Protein AF-A0A967M2V1-F1 (afdb_monomer_lite)

pLDDT: mean 82.81, std 16.68, range [42.69, 97.19]

Radius of gyration: 13.27 Å; chains: 1; bounding box: 27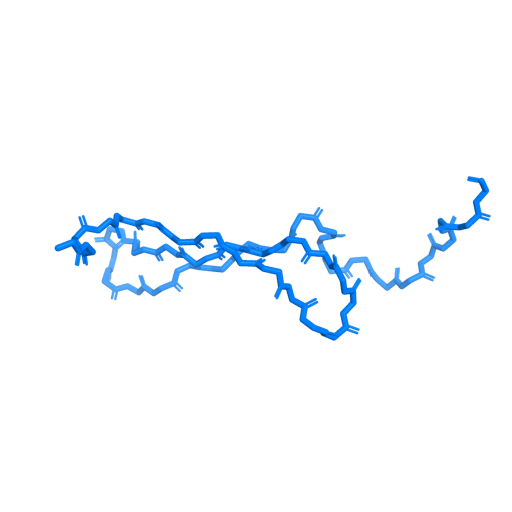×22×40 Å

Structure (mmCIF, N/CA/C/O backbone):
data_AF-A0A967M2V1-F1
#
_entry.id   AF-A0A967M2V1-F1
#
loop_
_atom_site.group_PDB
_atom_site.id
_atom_site.type_symbol
_atom_site.label_atom_id
_atom_site.label_alt_id
_atom_site.label_comp_id
_atom_site.label_asym_id
_atom_site.label_entity_id
_atom_site.label_seq_id
_atom_site.pdbx_PDB_ins_code
_atom_site.Cartn_x
_atom_site.Cartn_y
_atom_site.Cartn_z
_atom_site.occupancy
_atom_site.B_iso_or_equiv
_atom_site.auth_seq_id
_atom_site.auth_comp_id
_atom_site.auth_asym_id
_atom_site.auth_atom_id
_atom_site.pdbx_PDB_model_num
ATOM 1 N N . LEU A 1 1 ? -13.478 14.327 5.146 1.00 59.34 1 LEU A N 1
ATOM 2 C CA . LEU A 1 1 ? -13.014 13.301 4.183 1.00 59.34 1 LEU A CA 1
ATOM 3 C C . LEU A 1 1 ? -11.667 12.787 4.694 1.00 59.34 1 LEU A C 1
ATOM 5 O O . LEU A 1 1 ? -10.897 13.628 5.127 1.00 59.34 1 LEU A O 1
ATOM 9 N N . ALA A 1 2 ? -11.411 11.475 4.669 1.00 55.09 2 ALA A N 1
ATOM 10 C CA . ALA A 1 2 ? -10.162 10.804 5.092 1.00 55.09 2 ALA A CA 1
ATOM 11 C C . ALA A 1 2 ? -10.069 10.233 6.527 1.00 55.09 2 ALA A C 1
ATOM 13 O O . ALA A 1 2 ? -9.001 10.252 7.122 1.00 55.09 2 ALA A O 1
ATOM 14 N N . ASN A 1 3 ? -11.137 9.599 7.027 1.00 64.19 3 ASN A N 1
ATOM 15 C CA . ASN A 1 3 ? -10.958 8.442 7.923 1.00 64.19 3 ASN A CA 1
ATOM 16 C C . ASN A 1 3 ? -11.056 7.143 7.098 1.00 64.19 3 ASN A C 1
ATOM 18 O O . ASN A 1 3 ? -11.901 6.289 7.353 1.00 64.19 3 ASN A O 1
ATOM 22 N N . LEU A 1 4 ? -10.294 7.074 5.999 1.00 68.56 4 LEU A N 1
ATOM 23 C CA . LEU A 1 4 ? -10.273 5.908 5.118 1.00 68.56 4 LEU A CA 1
ATOM 24 C C . LEU A 1 4 ? -9.164 4.965 5.600 1.00 68.56 4 LEU A C 1
ATOM 26 O O . LEU A 1 4 ? -8.025 5.410 5.730 1.00 68.56 4 LEU A O 1
ATOM 30 N N . PRO A 1 5 ? -9.457 3.676 5.837 1.00 84.75 5 PRO A N 1
ATOM 31 C CA . PRO A 1 5 ? -8.477 2.727 6.368 1.00 84.75 5 PRO A CA 1
ATOM 32 C C . PRO A 1 5 ? -7.323 2.432 5.393 1.00 84.75 5 PRO A C 1
ATOM 34 O O . PRO A 1 5 ? -6.315 1.863 5.807 1.00 84.75 5 PRO A O 1
ATOM 37 N N . ALA A 1 6 ? -7.452 2.828 4.121 1.00 93.31 6 ALA A N 1
ATOM 38 C CA . ALA A 1 6 ? -6.443 2.669 3.082 1.00 93.31 6 ALA A CA 1
ATOM 39 C C . ALA A 1 6 ? -6.451 3.840 2.084 1.00 93.31 6 ALA A C 1
ATOM 41 O O . ALA A 1 6 ? -7.481 4.481 1.863 1.00 93.31 6 ALA A O 1
ATOM 42 N N . MET A 1 7 ? -5.300 4.080 1.452 1.00 95.31 7 MET A N 1
ATOM 43 C CA . MET A 1 7 ? -5.095 5.079 0.405 1.00 95.31 7 MET A CA 1
ATOM 44 C C . MET A 1 7 ? -4.277 4.487 -0.746 1.00 95.31 7 MET A C 1
ATOM 46 O O . MET A 1 7 ? -3.215 3.904 -0.528 1.00 95.31 7 MET A O 1
ATOM 50 N N . MET A 1 8 ? -4.755 4.690 -1.973 1.00 95.56 8 MET A N 1
ATOM 51 C CA . MET A 1 8 ? -4.065 4.328 -3.214 1.00 95.56 8 MET A CA 1
ATOM 52 C C . MET A 1 8 ? -3.449 5.568 -3.855 1.00 95.56 8 MET A C 1
ATOM 54 O O . MET A 1 8 ? -4.066 6.632 -3.864 1.00 95.56 8 MET A O 1
ATOM 58 N N . PHE A 1 9 ? -2.257 5.434 -4.433 1.00 95.62 9 PHE A N 1
ATOM 59 C CA . PHE A 1 9 ? -1.585 6.532 -5.126 1.00 95.62 9 PHE A CA 1
ATOM 60 C C . PHE A 1 9 ? -0.707 6.041 -6.280 1.00 95.62 9 PHE A C 1
ATOM 62 O O . PHE A 1 9 ? -0.260 4.895 -6.316 1.00 95.62 9 PHE A O 1
ATOM 69 N N . ARG A 1 10 ? -0.442 6.940 -7.234 1.00 96.06 10 ARG A N 1
ATOM 70 C CA . ARG A 1 10 ? 0.534 6.734 -8.309 1.00 96.06 10 ARG A CA 1
ATOM 71 C C . ARG A 1 10 ? 1.936 7.009 -7.764 1.00 96.06 10 ARG A C 1
ATOM 73 O O . ARG A 1 10 ? 2.229 8.137 -7.369 1.00 96.06 10 ARG A O 1
ATOM 80 N N . ASN A 1 11 ? 2.811 6.010 -7.768 1.00 95.12 11 ASN A N 1
ATOM 81 C CA . ASN A 1 11 ? 4.205 6.192 -7.386 1.00 95.12 11 ASN A CA 1
ATOM 82 C C . ASN A 1 11 ? 4.997 6.804 -8.548 1.00 95.12 11 ASN A C 1
ATOM 84 O O . ASN A 1 11 ? 5.117 6.217 -9.623 1.00 95.12 11 ASN A O 1
ATOM 88 N N . ARG A 1 12 ? 5.565 7.990 -8.320 1.00 94.44 12 ARG A N 1
ATOM 89 C CA . ARG A 1 12 ? 6.342 8.732 -9.323 1.00 94.44 12 ARG A CA 1
ATOM 90 C C . ARG A 1 12 ? 7.658 8.060 -9.724 1.00 94.44 12 ARG A C 1
ATOM 92 O O . ARG A 1 12 ? 8.149 8.339 -10.805 1.00 94.44 12 ARG A O 1
ATOM 99 N N . ALA A 1 13 ? 8.223 7.195 -8.880 1.00 90.56 13 ALA A N 1
ATOM 100 C CA . ALA A 1 13 ? 9.499 6.540 -9.161 1.00 90.56 13 ALA A CA 1
ATOM 101 C C . ALA A 1 13 ? 9.405 5.538 -10.323 1.00 90.56 13 ALA A C 1
ATOM 103 O O . ALA A 1 13 ? 10.369 5.362 -11.056 1.00 90.56 13 ALA A O 1
ATOM 104 N N .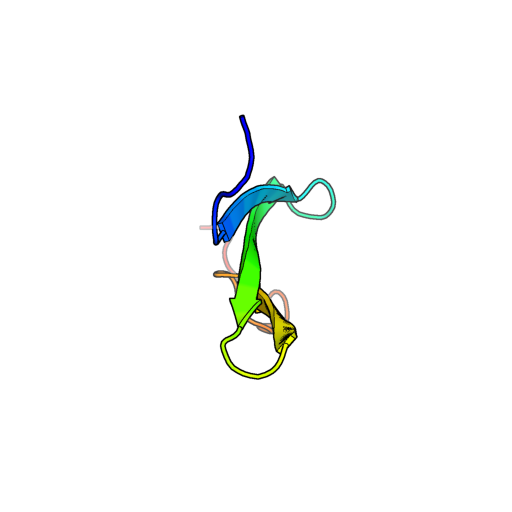 HIS A 1 14 ? 8.249 4.890 -10.496 1.00 89.88 14 HIS A N 1
ATOM 105 C CA . HIS A 1 14 ? 8.074 3.824 -11.490 1.00 89.88 14 HIS A CA 1
ATOM 106 C C . HIS A 1 14 ? 6.716 3.849 -12.211 1.00 89.88 14 HIS A C 1
ATOM 108 O O . HIS A 1 14 ? 6.375 2.894 -12.906 1.00 89.88 14 HIS A O 1
ATOM 114 N N . GLY A 1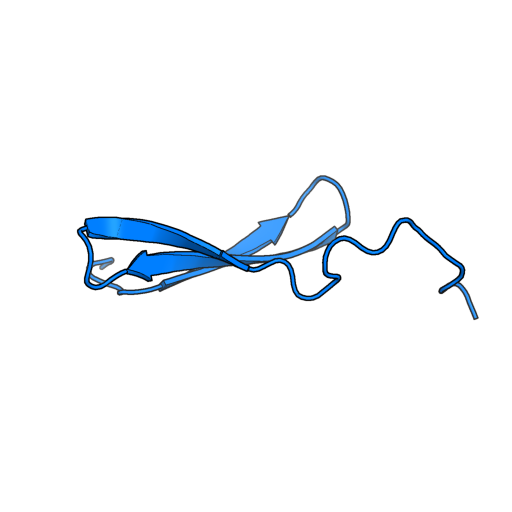 15 ? 5.894 4.882 -12.004 1.00 92.81 15 GLY A N 1
ATOM 115 C CA . GLY A 1 15 ? 4.578 5.039 -12.643 1.00 92.81 15 GLY A CA 1
ATOM 116 C C . GLY A 1 15 ? 3.508 4.020 -12.213 1.00 92.81 15 GLY A C 1
ATOM 117 O O . GLY A 1 15 ? 2.381 4.043 -12.710 1.00 92.81 15 GLY A O 1
ATOM 118 N N . GLY A 1 16 ? 3.829 3.128 -11.274 1.00 92.94 16 GLY A N 1
ATOM 119 C CA . GLY A 1 16 ? 2.923 2.090 -10.775 1.00 92.94 16 GLY A CA 1
ATOM 120 C C . GLY A 1 16 ? 1.948 2.613 -9.722 1.00 92.94 16 GLY A C 1
ATOM 121 O O . GLY A 1 16 ? 2.043 3.760 -9.284 1.00 92.94 16 GLY A O 1
ATOM 122 N N . LEU A 1 17 ? 0.988 1.774 -9.337 1.00 96.25 17 LEU A N 1
ATOM 123 C CA . LEU A 1 17 ? 0.115 2.033 -8.192 1.00 96.25 17 LEU A CA 1
ATOM 124 C C . LEU A 1 17 ? 0.723 1.426 -6.93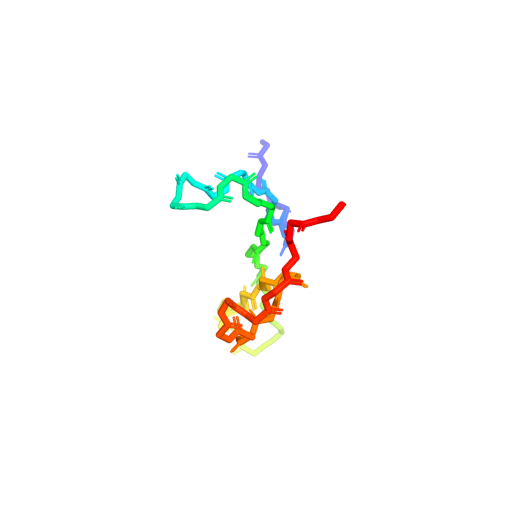4 1.00 96.25 17 LEU A C 1
ATOM 126 O O . LEU A 1 17 ? 1.165 0.284 -6.978 1.00 96.25 17 LEU A O 1
ATOM 130 N N . ASN A 1 18 ? 0.652 2.146 -5.819 1.00 97.19 18 ASN A N 1
ATOM 131 C CA . ASN A 1 18 ? 1.005 1.633 -4.498 1.00 97.19 18 ASN A CA 1
ATOM 132 C C . ASN A 1 18 ? -0.134 1.950 -3.514 1.00 97.19 18 ASN A C 1
ATOM 134 O O . ASN A 1 18 ? -0.928 2.871 -3.740 1.00 97.19 18 ASN A O 1
ATOM 138 N N . MET A 1 19 ? -0.200 1.192 -2.416 1.00 96.38 19 MET A N 1
ATOM 139 C CA . MET A 1 19 ? -1.200 1.366 -1.357 1.00 96.38 19 MET A CA 1
ATOM 140 C C . MET A 1 19 ? -0.533 1.547 0.005 1.00 96.38 19 MET A C 1
ATOM 142 O O . MET A 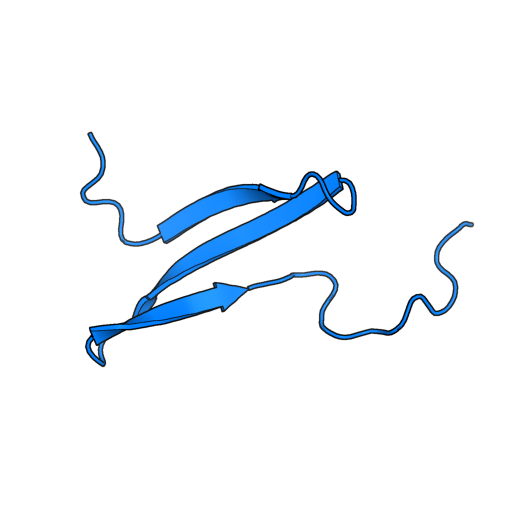1 19 ? 0.395 0.811 0.333 1.00 96.38 19 MET A O 1
ATOM 146 N N . VAL A 1 20 ? -1.053 2.461 0.824 1.00 96.06 20 VAL A N 1
ATOM 147 C CA . VAL A 1 20 ? -0.816 2.493 2.278 1.00 96.06 20 VAL A CA 1
ATOM 148 C C . VAL A 1 20 ? -2.111 2.195 3.023 1.00 96.06 20 VAL A C 1
ATOM 150 O O . VAL A 1 20 ? -3.186 2.579 2.562 1.00 96.06 20 VAL A O 1
ATOM 153 N N . TYR A 1 21 ? -2.027 1.526 4.170 1.00 95.25 21 TYR A N 1
ATOM 154 C CA . TYR A 1 21 ? -3.198 1.226 4.997 1.00 95.25 21 TYR A CA 1
ATOM 155 C C . TYR A 1 21 ? -2.855 1.144 6.486 1.00 95.25 21 TYR A C 1
ATOM 157 O O . TYR A 1 21 ? -1.728 0.814 6.859 1.00 95.25 21 TYR A O 1
ATOM 165 N N . HIS A 1 22 ? -3.836 1.428 7.341 1.00 93.56 22 HIS A N 1
ATOM 166 C CA . HIS A 1 22 ? -3.721 1.224 8.783 1.00 93.56 22 HIS A CA 1
ATOM 167 C C . HIS A 1 22 ? -3.918 -0.256 9.111 1.00 93.56 22 HIS A C 1
ATOM 169 O O . HIS A 1 22 ? -4.914 -0.867 8.720 1.00 93.56 22 HIS A O 1
ATOM 175 N N . ARG A 1 23 ? -2.971 -0.843 9.837 1.00 91.62 23 ARG A N 1
ATOM 176 C CA . ARG A 1 23 ? -3.060 -2.221 10.323 1.00 91.62 23 ARG A CA 1
ATOM 177 C C . ARG A 1 23 ? -3.735 -2.257 11.694 1.00 91.62 23 ARG A C 1
ATOM 179 O O . ARG A 1 23 ? -3.695 -1.288 12.448 1.00 91.62 23 ARG A O 1
ATOM 186 N N . GLY A 1 24 ? -4.304 -3.412 12.043 1.00 89.88 24 GLY A N 1
ATOM 187 C CA . GLY A 1 24 ? -4.921 -3.629 13.358 1.00 89.88 24 GLY A CA 1
ATOM 188 C C . GLY A 1 24 ? -3.936 -3.601 14.535 1.00 89.88 24 GLY A C 1
ATOM 189 O O . GLY A 1 24 ? -4.365 -3.462 15.673 1.00 89.88 24 GLY A O 1
ATOM 190 N N . ASP A 1 25 ? -2.630 -3.698 14.268 1.00 92.81 25 ASP A N 1
ATOM 191 C CA . ASP A 1 25 ? -1.550 -3.612 15.261 1.00 92.81 25 ASP A CA 1
ATOM 192 C C . ASP A 1 25 ? -1.033 -2.176 15.488 1.00 92.81 25 ASP A C 1
ATOM 194 O O . ASP A 1 25 ? -0.066 -1.982 16.219 1.00 92.81 25 ASP A O 1
ATOM 198 N N . GLY A 1 26 ? -1.658 -1.164 14.875 1.00 91.56 26 GLY A N 1
ATOM 199 C CA . GLY A 1 26 ? -1.273 0.244 15.021 1.00 91.56 26 GLY A CA 1
ATOM 200 C C . GLY A 1 26 ? -0.159 0.707 14.076 1.00 91.56 26 GLY A C 1
ATOM 201 O O . GLY A 1 26 ? 0.158 1.896 14.051 1.00 91.56 26 GLY A O 1
ATOM 202 N N . HIS A 1 27 ? 0.407 -0.186 13.261 1.00 94.75 27 HIS A N 1
ATOM 203 C CA . HIS A 1 27 ? 1.388 0.177 12.240 1.00 94.75 27 HIS A CA 1
ATOM 204 C C . HIS A 1 27 ? 0.740 0.524 10.893 1.00 94.75 27 HIS A C 1
ATOM 206 O O . HIS A 1 27 ? -0.442 0.277 10.644 1.00 94.75 27 HIS A O 1
ATOM 212 N N . ILE A 1 28 ? 1.550 1.066 9.982 1.00 94.62 28 ILE A N 1
ATOM 213 C CA . ILE A 1 28 ? 1.167 1.277 8.585 1.00 94.62 28 ILE A CA 1
ATOM 214 C C . ILE A 1 28 ? 1.693 0.118 7.742 1.00 94.62 28 ILE A C 1
ATOM 216 O O . ILE A 1 28 ? 2.871 -0.229 7.803 1.00 94.62 28 ILE A O 1
ATOM 220 N N . GLY A 1 29 ? 0.810 -0.496 6.960 1.00 94.56 29 GLY A N 1
ATOM 221 C CA . GLY A 1 29 ? 1.180 -1.459 5.933 1.00 94.56 29 GLY A CA 1
ATOM 222 C C . GLY A 1 29 ? 1.369 -0.776 4.582 1.00 94.56 29 GLY A C 1
ATOM 223 O O . GLY A 1 29 ? 0.694 0.209 4.271 1.00 94.56 29 GLY A O 1
ATOM 224 N N . TRP A 1 30 ? 2.281 -1.316 3.777 1.00 95.38 30 TRP A N 1
ATOM 225 C CA . TRP A 1 30 ? 2.548 -0.854 2.419 1.00 95.38 30 TRP A CA 1
ATOM 226 C C . TRP A 1 30 ? 2.438 -2.019 1.443 1.00 95.38 30 TRP A C 1
ATOM 228 O O . TRP A 1 30 ? 2.893 -3.123 1.741 1.00 95.38 30 TRP A O 1
ATOM 238 N N . VAL A 1 31 ? 1.828 -1.769 0.289 1.00 95.19 31 VAL A N 1
ATOM 239 C CA . VAL A 1 31 ? 1.722 -2.739 -0.803 1.00 95.19 31 VAL A CA 1
ATOM 240 C C . VAL A 1 31 ? 2.283 -2.112 -2.070 1.00 95.19 31 VAL A C 1
ATOM 242 O O . VAL A 1 31 ? 1.795 -1.073 -2.526 1.00 95.19 31 VAL A O 1
ATOM 245 N N . ASP A 1 32 ? 3.274 -2.785 -2.648 1.00 94.25 32 ASP A N 1
ATOM 246 C CA . ASP A 1 32 ? 3.689 -2.611 -4.035 1.00 94.25 32 ASP A CA 1
ATOM 247 C C . ASP A 1 32 ? 3.250 -3.856 -4.829 1.00 94.25 32 ASP A C 1
ATOM 249 O O . ASP A 1 32 ? 3.802 -4.938 -4.615 1.00 94.25 32 ASP A O 1
ATOM 253 N N . PRO A 1 33 ? 2.250 -3.752 -5.723 1.00 91.31 33 PRO A N 1
ATOM 254 C CA . PRO A 1 33 ? 1.781 -4.872 -6.537 1.00 91.31 33 PRO A CA 1
ATOM 255 C C . PRO A 1 33 ? 2.842 -5.446 -7.484 1.00 91.31 33 PRO A C 1
ATOM 257 O O . PRO A 1 33 ? 2.707 -6.587 -7.919 1.00 91.31 33 PRO A O 1
ATOM 260 N N . ARG A 1 34 ? 3.903 -4.690 -7.806 1.00 87.19 34 ARG A N 1
ATOM 261 C CA . ARG A 1 34 ? 5.040 -5.211 -8.586 1.00 87.19 34 ARG A CA 1
ATOM 262 C C . ARG A 1 34 ? 5.908 -6.151 -7.742 1.00 87.19 34 ARG A C 1
ATOM 264 O O . ARG A 1 34 ? 6.696 -6.925 -8.286 1.00 87.19 34 ARG A O 1
ATOM 271 N N . GLY A 1 35 ? 5.709 -6.142 -6.423 1.00 82.56 35 GLY A N 1
ATOM 272 C CA . GLY A 1 35 ? 6.508 -6.876 -5.458 1.00 82.56 35 GLY A CA 1
ATOM 273 C C . GLY A 1 35 ? 7.945 -6.366 -5.421 1.00 82.56 35 GLY A C 1
ATOM 274 O O . GLY A 1 35 ? 8.290 -5.355 -6.023 1.00 82.56 35 GLY A O 1
ATOM 275 N N . ASN A 1 36 ? 8.812 -7.107 -4.737 1.00 71.94 36 ASN A N 1
ATOM 276 C CA . ASN A 1 36 ? 10.245 -6.815 -4.700 1.00 71.94 36 ASN A CA 1
ATOM 277 C C . ASN A 1 36 ? 11.000 -7.463 -5.871 1.00 71.94 36 ASN A C 1
ATOM 279 O O . ASN A 1 36 ? 12.187 -7.765 -5.740 1.00 71.94 36 ASN A O 1
ATOM 283 N N . ARG A 1 37 ? 10.310 -7.754 -6.985 1.00 65.25 37 ARG A N 1
ATOM 284 C CA . ARG A 1 37 ? 10.987 -8.248 -8.182 1.00 65.25 37 ARG A CA 1
ATOM 285 C C . ARG A 1 37 ? 11.962 -7.154 -8.608 1.00 65.25 37 ARG A C 1
ATOM 287 O O . ARG A 1 37 ? 11.546 -6.058 -8.983 1.00 65.25 37 ARG A O 1
ATOM 294 N N . ALA A 1 38 ? 13.258 -7.464 -8.528 1.00 53.69 38 ALA A N 1
ATOM 295 C CA . ALA A 1 38 ? 14.242 -6.801 -9.369 1.00 53.69 38 ALA A CA 1
ATOM 296 C C . ALA A 1 38 ? 13.683 -6.808 -10.795 1.00 53.69 38 ALA A C 1
ATOM 298 O O . ALA A 1 38 ? 12.938 -7.722 -11.143 1.00 53.69 38 ALA A O 1
ATOM 299 N N . ALA A 1 39 ? 13.936 -5.743 -11.549 1.00 56.66 39 ALA A N 1
ATOM 300 C CA . ALA A 1 39 ? 13.379 -5.502 -12.873 1.00 56.66 39 ALA A CA 1
ATOM 301 C C . ALA A 1 39 ? 13.781 -6.595 -13.884 1.00 56.66 39 ALA A C 1
ATOM 303 O O . ALA A 1 39 ? 14.565 -6.359 -14.793 1.00 56.66 39 ALA A O 1
ATOM 304 N N . ASP A 1 40 ? 13.234 -7.790 -13.732 1.00 55.66 40 ASP A N 1
ATOM 305 C CA . ASP A 1 40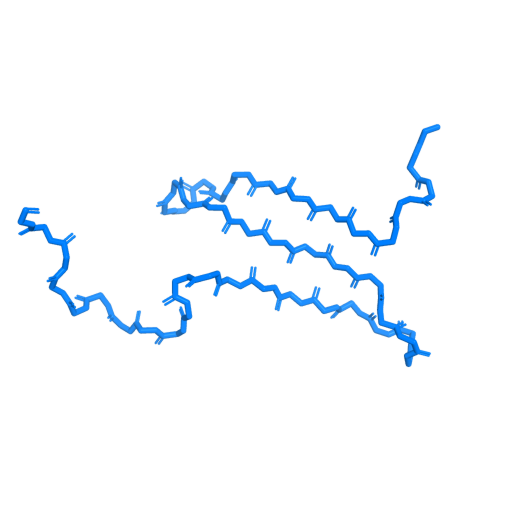 ? 13.472 -8.930 -14.588 1.00 55.66 40 ASP A CA 1
ATOM 306 C C . ASP A 1 40 ? 12.337 -8.940 -15.615 1.00 55.66 40 ASP A C 1
ATOM 308 O O . ASP A 1 40 ? 11.298 -9.572 -15.433 1.00 55.66 40 ASP A O 1
ATOM 312 N N . GLY A 1 41 ? 12.544 -8.153 -16.675 1.00 55.03 41 GLY A N 1
ATOM 313 C CA . GLY A 1 41 ? 12.105 -8.503 -18.027 1.00 55.03 41 GLY A CA 1
ATOM 314 C C . GLY A 1 41 ? 10.626 -8.359 -18.395 1.00 55.03 41 GLY A C 1
ATOM 315 O O . GLY A 1 41 ? 10.101 -9.261 -19.035 1.00 55.03 41 GLY A O 1
ATOM 316 N N . GLU A 1 42 ? 9.967 -7.237 -18.097 1.00 58.28 42 GLU A N 1
ATOM 317 C CA . GLU A 1 42 ? 8.635 -6.946 -18.666 1.00 58.28 42 GLU A CA 1
ATOM 318 C C . GLU A 1 42 ? 8.655 -5.653 -19.499 1.00 58.28 42 GLU A C 1
ATOM 320 O O . GLU A 1 42 ? 8.130 -4.616 -19.096 1.00 58.28 42 GLU A O 1
ATOM 325 N N . ASP A 1 43 ? 9.307 -5.743 -20.663 1.00 50.50 43 ASP A N 1
ATOM 326 C CA . ASP A 1 43 ? 8.946 -5.008 -21.882 1.00 50.50 43 ASP A CA 1
ATOM 327 C C . ASP A 1 43 ? 8.814 -6.049 -23.009 1.00 50.50 43 ASP A C 1
ATOM 329 O O . ASP A 1 43 ? 9.799 -6.580 -23.530 1.00 50.50 43 ASP A O 1
ATOM 333 N N . SER A 1 44 ? 7.577 -6.454 -23.277 1.00 42.69 44 SER A N 1
ATOM 334 C CA . SER A 1 44 ? 7.125 -7.200 -24.456 1.00 42.69 44 SER A CA 1
ATOM 335 C C . SER A 1 44 ? 5.701 -6.765 -24.761 1.00 42.69 44 SER A C 1
ATOM 337 O O . SER A 1 44 ? 4.922 -6.623 -23.789 1.00 42.69 44 SER A O 1
#

Secondary structure (DSSP, 8-state):
----SEEEEE-TTTS-EEEEEE-TTSSEEEE-TTTT--------

Foldseek 3Di:
DPPDQKDWDQDPVPRAIKMWGQDPVRDIDIDDPVPPDDPPDPDD

Sequence (44 aa):
LANLPAMMFRNRAHGGLNMVYHRGDGHIGWVDPRGNRAADGEDS